Protein AF-A0A2E5PKL1-F1 (afdb_monomer)

Structure (mmCIF, N/CA/C/O backbone):
data_AF-A0A2E5PKL1-F1
#
_entry.id   AF-A0A2E5PKL1-F1
#
loop_
_atom_site.group_PDB
_atom_site.id
_atom_site.type_symbol
_atom_site.label_atom_id
_atom_site.label_alt_id
_atom_site.label_comp_id
_atom_site.label_asym_id
_atom_site.label_entity_id
_atom_site.label_seq_id
_atom_site.pdbx_PDB_ins_code
_atom_site.Cartn_x
_atom_site.Cartn_y
_atom_site.Cartn_z
_atom_site.occupancy
_atom_site.B_iso_or_equiv
_atom_site.auth_seq_id
_atom_site.auth_comp_id
_atom_site.auth_asym_id
_atom_site.auth_atom_id
_atom_site.pdbx_PDB_model_num
ATOM 1 N N . MET A 1 1 ? 38.641 2.585 -60.378 1.00 55.31 1 MET A N 1
ATOM 2 C CA . MET A 1 1 ? 37.229 2.965 -60.153 1.00 55.31 1 MET A CA 1
ATOM 3 C C . MET A 1 1 ? 36.645 2.355 -58.873 1.00 55.31 1 MET A C 1
ATOM 5 O O . MET A 1 1 ? 35.961 3.070 -58.165 1.00 55.31 1 MET A O 1
ATOM 9 N N . ALA A 1 2 ? 36.934 1.096 -58.502 1.00 60.56 2 ALA A N 1
ATOM 10 C CA . ALA A 1 2 ? 36.391 0.499 -57.264 1.00 60.56 2 ALA A CA 1
ATOM 11 C C . ALA A 1 2 ? 37.005 1.028 -55.940 1.00 60.56 2 ALA A C 1
ATOM 13 O O . ALA A 1 2 ? 36.375 0.925 -54.893 1.00 60.56 2 ALA A O 1
ATOM 14 N N . GLY A 1 3 ? 38.214 1.605 -55.973 1.00 63.91 3 GLY A N 1
ATOM 15 C CA . GLY A 1 3 ? 38.933 2.056 -54.768 1.00 63.91 3 GLY A CA 1
ATOM 16 C C . GLY A 1 3 ? 38.431 3.362 -54.138 1.00 63.91 3 GLY A C 1
ATOM 17 O O . GLY A 1 3 ? 38.660 3.580 -52.954 1.00 63.91 3 GLY A O 1
ATOM 18 N N . GLU A 1 4 ? 37.720 4.212 -54.886 1.00 74.94 4 GLU A N 1
ATOM 19 C CA . GLU A 1 4 ? 37.302 5.542 -54.404 1.00 74.94 4 GLU A CA 1
ATOM 20 C C . GLU A 1 4 ? 35.984 5.528 -53.615 1.00 74.94 4 GLU A C 1
ATOM 22 O O . GLU A 1 4 ? 35.705 6.458 -52.865 1.00 74.94 4 GLU A O 1
ATOM 27 N N . LEU A 1 5 ? 35.185 4.459 -53.719 1.00 77.94 5 LEU A N 1
ATOM 28 C CA . LEU A 1 5 ? 33.894 4.328 -53.023 1.00 77.94 5 LEU A CA 1
ATOM 29 C C . LEU A 1 5 ? 34.015 3.709 -51.622 1.00 77.94 5 LEU A C 1
ATOM 31 O O . LEU A 1 5 ? 33.132 3.881 -50.780 1.00 77.94 5 LEU A O 1
ATOM 35 N N . LEU A 1 6 ? 35.124 3.018 -51.355 1.00 83.38 6 LEU A N 1
ATOM 36 C CA . LEU A 1 6 ? 35.424 2.383 -50.074 1.00 83.38 6 LEU A CA 1
ATOM 37 C C . LEU A 1 6 ? 35.408 3.359 -48.874 1.00 83.38 6 LEU A C 1
ATOM 39 O O . LEU A 1 6 ? 34.770 3.026 -47.874 1.00 83.38 6 LEU A O 1
ATOM 43 N N . PRO A 1 7 ? 36.010 4.569 -48.934 1.00 88.38 7 PRO A N 1
ATOM 44 C CA . PRO A 1 7 ? 35.959 5.508 -47.809 1.00 88.38 7 PRO A CA 1
ATOM 45 C C . PRO A 1 7 ? 34.539 6.008 -47.512 1.00 88.38 7 PRO A C 1
ATOM 47 O O . PRO A 1 7 ? 34.172 6.149 -46.347 1.00 88.38 7 PRO A O 1
ATOM 50 N N . TYR A 1 8 ? 33.705 6.215 -48.535 1.00 90.25 8 TYR A N 1
ATOM 51 C CA . TYR A 1 8 ? 32.317 6.645 -48.343 1.00 90.25 8 TYR A CA 1
ATOM 52 C C . TYR A 1 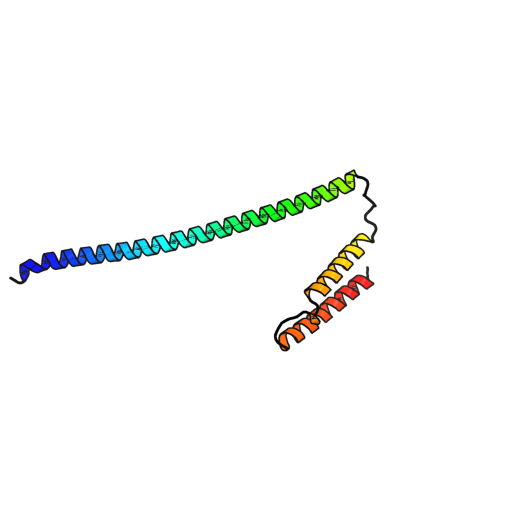8 ? 31.464 5.548 -47.704 1.00 90.25 8 TYR A C 1
ATOM 54 O O . TYR A 1 8 ? 30.691 5.830 -46.791 1.00 90.25 8 TYR A O 1
ATOM 62 N N . ALA A 1 9 ? 31.644 4.290 -48.118 1.00 89.31 9 ALA A N 1
ATOM 63 C CA . ALA A 1 9 ? 30.962 3.154 -47.502 1.00 89.31 9 ALA A CA 1
ATOM 64 C C . ALA A 1 9 ? 31.330 3.001 -46.015 1.00 89.31 9 ALA A C 1
ATOM 66 O O . ALA A 1 9 ? 30.455 2.757 -45.184 1.00 89.31 9 ALA A O 1
ATOM 67 N N . VAL A 1 10 ? 32.604 3.213 -45.663 1.00 91.94 10 VAL A N 1
ATOM 68 C CA . VAL A 1 10 ? 33.071 3.197 -44.268 1.00 91.94 10 VAL A CA 1
ATOM 6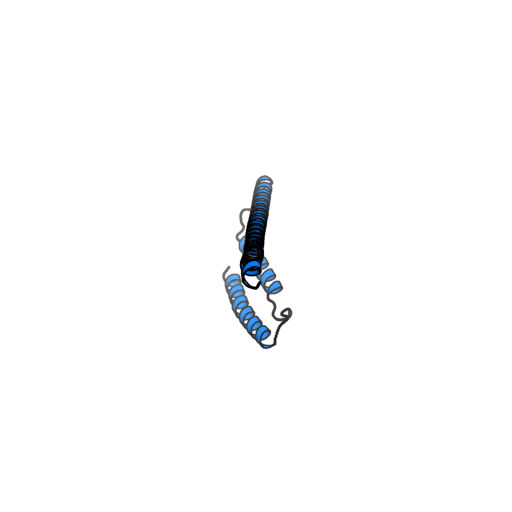9 C C . VAL A 1 10 ? 32.448 4.339 -43.460 1.00 91.94 10 VAL A C 1
ATOM 71 O O . VAL A 1 10 ? 31.951 4.102 -42.361 1.00 91.94 10 VAL A O 1
ATOM 74 N N . LEU A 1 11 ? 32.406 5.560 -44.002 1.00 94.00 11 LEU A N 1
ATOM 75 C CA . LEU A 1 11 ? 31.783 6.707 -43.328 1.00 94.00 11 LEU A CA 1
ATOM 76 C C . LEU A 1 11 ? 30.282 6.499 -43.090 1.00 94.00 11 LEU A C 1
ATOM 78 O O . LEU A 1 11 ? 29.789 6.771 -41.995 1.00 94.00 11 LEU A O 1
ATOM 82 N N . VAL A 1 12 ? 29.561 5.971 -44.083 1.00 94.56 12 VAL A N 1
ATOM 83 C CA . VAL A 1 12 ? 28.136 5.636 -43.945 1.00 94.56 12 VAL A CA 1
ATOM 84 C C . VAL A 1 12 ? 27.940 4.532 -42.905 1.00 94.56 12 VAL A C 1
ATOM 86 O O . VAL A 1 12 ? 27.057 4.646 -42.057 1.00 94.56 12 VAL A O 1
ATOM 89 N N . GLY A 1 13 ? 28.792 3.503 -42.906 1.00 94.38 13 GLY A N 1
ATOM 90 C CA . GLY A 1 13 ? 28.766 2.441 -41.899 1.00 94.38 13 GLY A CA 1
ATOM 91 C C . GLY A 1 13 ? 28.972 2.966 -40.475 1.00 94.38 13 GLY A C 1
ATOM 92 O O . GLY A 1 13 ? 28.231 2.588 -39.569 1.00 94.38 13 GLY A O 1
ATOM 93 N N . LEU A 1 14 ? 29.916 3.891 -40.278 1.00 95.56 14 LEU A N 1
ATOM 94 C CA . LEU A 1 14 ? 30.159 4.529 -38.980 1.00 95.56 14 LEU A CA 1
ATOM 95 C C . LEU A 1 14 ? 28.991 5.421 -38.536 1.00 95.56 14 LEU A C 1
ATOM 97 O O . LEU A 1 14 ? 28.636 5.410 -37.359 1.00 95.56 14 LEU A O 1
ATOM 101 N N . LEU A 1 15 ? 28.357 6.149 -39.460 1.00 96.25 15 LEU A N 1
ATOM 102 C CA . LEU A 1 15 ? 27.158 6.945 -39.173 1.00 96.25 15 LEU A CA 1
ATOM 103 C C . LEU A 1 15 ? 25.970 6.068 -38.761 1.00 96.25 15 LEU A C 1
ATOM 105 O O . LEU A 1 15 ? 25.288 6.362 -37.775 1.00 96.25 15 LEU A O 1
ATOM 109 N N . LEU A 1 16 ? 25.734 4.968 -39.478 1.00 95.69 16 LEU A N 1
ATOM 110 C CA . LEU A 1 16 ? 24.679 4.012 -39.142 1.00 95.69 16 LEU A CA 1
ATOM 111 C C . LEU A 1 16 ? 24.948 3.335 -37.794 1.00 95.69 16 LEU A C 1
ATOM 113 O O . LEU A 1 16 ? 24.042 3.222 -36.971 1.00 95.69 16 LEU A O 1
ATOM 117 N N . LEU A 1 17 ? 26.197 2.957 -37.518 1.00 95.94 17 LEU A N 1
ATOM 118 C CA . LEU A 1 17 ? 26.574 2.386 -36.228 1.00 95.94 17 LEU A CA 1
ATOM 119 C C . LEU A 1 17 ? 26.403 3.401 -35.089 1.00 95.94 17 LEU A C 1
ATOM 121 O O . LEU A 1 17 ? 25.841 3.069 -34.048 1.00 95.94 17 LEU A O 1
ATOM 125 N N . GLY A 1 18 ? 26.839 4.647 -35.287 1.00 94.88 18 GLY A N 1
ATOM 126 C CA . GLY A 1 18 ? 26.712 5.711 -34.293 1.00 94.88 18 GLY A CA 1
ATOM 127 C C . GLY A 1 18 ? 25.254 6.029 -33.959 1.00 94.88 18 GLY A C 1
ATOM 128 O O . GLY A 1 18 ? 24.893 6.112 -32.786 1.00 94.88 18 GLY A O 1
ATOM 129 N N . THR A 1 19 ? 24.396 6.137 -34.977 1.00 95.50 19 THR A N 1
ATOM 130 C CA . THR A 1 19 ? 22.952 6.360 -34.784 1.00 95.50 19 THR A CA 1
ATOM 131 C C . THR A 1 19 ? 22.266 5.165 -34.123 1.00 95.50 19 THR A C 1
ATOM 133 O O . THR A 1 19 ? 21.441 5.360 -33.231 1.00 95.50 19 THR A O 1
ATOM 136 N N . TYR A 1 20 ? 22.651 3.936 -34.474 1.00 95.25 20 TYR A N 1
ATOM 137 C CA . TYR A 1 20 ? 22.142 2.720 -33.840 1.00 95.25 20 TYR A CA 1
ATOM 138 C C . TYR A 1 20 ? 22.525 2.624 -32.354 1.00 95.25 20 TYR A C 1
ATOM 140 O O . TYR A 1 20 ? 21.666 2.383 -31.504 1.00 95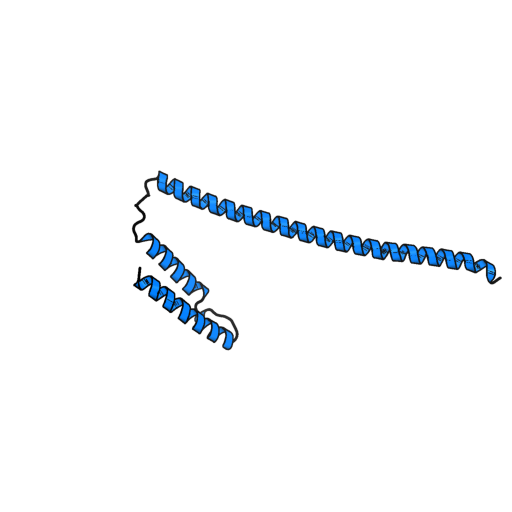.25 20 TYR A O 1
ATOM 148 N N . LEU A 1 21 ? 23.793 2.881 -32.014 1.00 95.56 21 LEU A N 1
ATOM 149 C CA . LEU A 1 21 ? 24.259 2.894 -30.624 1.00 95.56 21 LEU A CA 1
ATOM 150 C C . LEU A 1 21 ? 23.597 4.013 -29.813 1.00 95.56 21 LEU A C 1
ATOM 152 O O . LEU A 1 21 ? 23.180 3.784 -28.677 1.00 95.56 21 LEU A O 1
ATOM 156 N N . TYR A 1 22 ? 23.444 5.202 -30.403 1.00 95.25 22 TYR A N 1
ATOM 157 C CA . TYR A 1 22 ? 22.713 6.305 -29.782 1.00 95.25 22 TYR A CA 1
ATOM 158 C C . TYR A 1 22 ? 21.252 5.931 -29.508 1.00 95.25 22 TYR A C 1
ATOM 160 O O . TYR A 1 22 ? 20.743 6.187 -28.418 1.00 95.25 22 TYR A O 1
ATOM 168 N N . PHE A 1 23 ? 20.590 5.277 -30.464 1.00 94.38 23 PHE A N 1
ATOM 169 C CA . PHE A 1 23 ? 19.210 4.828 -30.316 1.00 94.38 23 PHE A CA 1
ATOM 170 C C . PHE A 1 23 ? 19.051 3.805 -29.181 1.00 94.38 23 PHE A C 1
ATOM 172 O O . PHE A 1 23 ? 18.142 3.942 -28.361 1.00 94.38 23 PHE A O 1
ATOM 179 N N . ILE A 1 24 ? 19.960 2.830 -29.068 1.00 94.81 24 ILE A N 1
ATOM 180 C CA . ILE A 1 24 ? 19.961 1.865 -27.954 1.00 94.81 24 ILE A CA 1
ATOM 181 C C . ILE A 1 24 ? 20.187 2.574 -26.615 1.00 94.81 24 ILE A C 1
ATOM 183 O O . ILE A 1 24 ? 19.441 2.351 -25.662 1.00 94.81 24 ILE A O 1
ATOM 187 N N . ALA A 1 25 ? 21.187 3.455 -26.536 1.00 93.12 25 ALA A N 1
ATOM 188 C CA . ALA A 1 25 ? 21.486 4.186 -25.308 1.00 93.12 25 ALA A CA 1
ATOM 189 C C . ALA A 1 25 ? 20.314 5.084 -24.877 1.00 93.12 25 ALA A C 1
ATOM 191 O O . ALA A 1 25 ? 19.988 5.157 -23.692 1.00 93.12 25 ALA A O 1
ATOM 192 N N . SER A 1 26 ? 19.652 5.734 -25.836 1.00 93.62 26 SER A N 1
ATOM 193 C CA . SER A 1 26 ? 18.456 6.548 -25.608 1.00 93.62 26 SER A CA 1
ATOM 194 C C . SER A 1 26 ? 17.301 5.706 -25.056 1.00 93.62 26 SER A C 1
ATOM 196 O O . SER A 1 26 ? 16.729 6.055 -24.023 1.00 93.62 26 SER A O 1
ATOM 198 N N . ARG A 1 27 ? 17.025 4.539 -25.654 1.00 93.25 27 ARG A N 1
ATOM 199 C CA . ARG A 1 27 ? 15.990 3.610 -25.172 1.00 93.25 27 ARG A CA 1
ATOM 200 C C . ARG A 1 27 ? 16.252 3.100 -23.759 1.00 93.25 27 ARG A C 1
ATOM 202 O O . ARG A 1 27 ? 15.316 3.033 -22.963 1.00 93.25 27 ARG A O 1
ATOM 209 N N . ASN A 1 28 ? 17.503 2.786 -23.434 1.00 93.06 28 ASN A N 1
ATOM 210 C CA . ASN A 1 28 ? 17.868 2.339 -22.091 1.00 93.06 28 ASN A CA 1
ATOM 211 C C . ASN A 1 28 ? 17.668 3.458 -21.057 1.00 93.06 28 ASN A C 1
ATOM 213 O O . ASN A 1 28 ? 17.065 3.216 -20.014 1.00 93.06 28 ASN A O 1
ATOM 217 N N . ARG A 1 29 ? 18.057 4.701 -21.380 1.00 92.00 29 ARG A N 1
ATOM 218 C CA . ARG A 1 29 ? 17.814 5.866 -20.509 1.00 92.00 29 ARG A CA 1
ATOM 219 C C . ARG A 1 29 ? 16.327 6.120 -20.278 1.00 92.00 29 ARG A C 1
ATOM 221 O O . ARG A 1 29 ? 15.921 6.395 -19.153 1.00 92.00 29 ARG A O 1
ATOM 228 N N . GLU A 1 30 ? 15.497 6.010 -21.315 1.00 94.25 30 GLU A N 1
ATOM 229 C CA . GLU A 1 30 ? 14.042 6.135 -21.161 1.00 94.25 30 GLU A CA 1
ATOM 230 C C . GLU A 1 30 ? 13.467 5.056 -20.236 1.00 94.25 30 GLU A C 1
ATOM 232 O O . GLU A 1 30 ? 12.574 5.340 -19.434 1.00 94.25 30 GLU A O 1
ATOM 237 N N . ALA A 1 31 ? 13.961 3.819 -20.339 1.00 92.44 31 ALA A N 1
ATOM 238 C CA . ALA A 1 31 ? 13.518 2.719 -19.492 1.00 92.44 31 ALA A CA 1
ATOM 239 C C . ALA A 1 31 ? 13.908 2.941 -18.021 1.00 92.44 31 ALA A C 1
ATOM 241 O O . ALA A 1 31 ? 13.051 2.807 -17.145 1.00 92.44 31 ALA A O 1
ATOM 242 N N . GLU A 1 32 ? 15.151 3.347 -17.757 1.00 94.94 32 GLU A N 1
ATOM 243 C CA . GLU A 1 32 ? 15.637 3.680 -16.411 1.00 94.94 32 GLU A CA 1
ATOM 244 C C . GLU A 1 32 ? 14.840 4.832 -15.788 1.00 94.94 32 GLU A C 1
ATOM 246 O O . GLU A 1 32 ? 14.371 4.719 -14.655 1.00 94.94 32 GLU A O 1
ATOM 251 N N . LEU A 1 33 ? 14.596 5.909 -16.545 1.00 93.50 33 LEU A N 1
ATOM 252 C CA . LEU A 1 33 ? 13.799 7.045 -16.073 1.00 93.50 33 LEU A CA 1
ATOM 253 C C . LEU A 1 33 ? 12.366 6.632 -15.725 1.00 93.50 33 LEU A C 1
ATOM 255 O O . LEU A 1 33 ? 11.834 7.045 -14.697 1.00 93.50 33 LEU A O 1
ATOM 259 N N . ARG A 1 34 ? 11.737 5.779 -16.541 1.00 94.38 34 ARG A N 1
ATOM 260 C CA . ARG A 1 34 ? 10.389 5.262 -16.252 1.00 94.38 34 ARG A CA 1
ATOM 261 C C . ARG A 1 34 ? 10.363 4.393 -15.000 1.00 94.38 34 ARG A C 1
ATOM 263 O O . ARG A 1 34 ? 9.403 4.468 -14.237 1.00 94.38 34 ARG A O 1
ATOM 270 N N . GLN A 1 35 ? 11.389 3.572 -14.784 1.00 94.81 35 GLN A N 1
ATOM 271 C CA . GLN A 1 35 ? 11.499 2.760 -13.573 1.00 94.81 35 GLN A CA 1
ATOM 272 C C . GLN A 1 35 ? 11.697 3.633 -12.330 1.00 94.81 35 GLN A C 1
ATOM 274 O O . GLN A 1 35 ? 11.006 3.426 -11.333 1.00 94.81 35 GLN A O 1
ATOM 279 N N . ALA A 1 36 ? 12.569 4.642 -12.404 1.00 94.38 36 ALA A N 1
ATOM 280 C CA . ALA A 1 36 ? 12.784 5.593 -11.317 1.00 94.38 36 ALA A CA 1
ATOM 281 C C . ALA A 1 36 ? 11.504 6.375 -10.982 1.00 94.38 36 ALA A C 1
ATOM 283 O O . ALA A 1 36 ? 11.134 6.472 -9.814 1.00 94.38 36 ALA A O 1
ATOM 284 N N . LEU A 1 37 ? 10.775 6.854 -11.998 1.00 95.12 37 LEU A N 1
ATOM 285 C CA . LEU A 1 37 ? 9.496 7.543 -11.803 1.00 95.12 37 LEU A CA 1
ATOM 286 C C . LEU A 1 37 ? 8.465 6.657 -11.100 1.00 95.12 37 LEU A C 1
ATOM 288 O O . LEU A 1 37 ? 7.858 7.098 -10.129 1.00 95.12 37 LEU A O 1
ATOM 292 N N . ARG A 1 38 ? 8.313 5.397 -11.528 1.00 93.50 38 ARG A N 1
ATOM 293 C CA . ARG A 1 38 ? 7.403 4.450 -10.862 1.00 93.50 38 ARG A CA 1
ATOM 294 C C . ARG A 1 38 ? 7.794 4.198 -9.412 1.00 93.50 38 ARG A C 1
ATOM 296 O O . ARG A 1 38 ? 6.925 4.122 -8.553 1.00 93.50 38 ARG A O 1
ATOM 303 N N . LYS A 1 39 ? 9.092 4.069 -9.133 1.00 95.69 39 LYS A N 1
ATOM 304 C CA . LYS A 1 39 ? 9.582 3.862 -7.768 1.00 95.69 39 LYS A CA 1
ATOM 305 C C . LYS A 1 39 ? 9.222 5.048 -6.871 1.00 95.69 39 LYS A C 1
ATOM 307 O O . LYS A 1 39 ? 8.662 4.843 -5.800 1.00 95.69 39 LYS A O 1
ATOM 312 N N . HIS A 1 40 ? 9.476 6.269 -7.334 1.00 93.31 40 HIS A N 1
ATOM 313 C CA . HIS A 1 40 ? 9.131 7.473 -6.580 1.00 93.31 40 HIS A CA 1
ATOM 314 C C . HIS A 1 40 ? 7.622 7.661 -6.411 1.00 93.31 40 HIS A C 1
ATOM 316 O O . HIS A 1 40 ? 7.180 8.134 -5.369 1.00 93.31 40 HIS A O 1
ATOM 322 N N . GLU A 1 41 ? 6.818 7.267 -7.399 1.00 96.75 41 GLU A N 1
ATOM 323 C CA . GLU A 1 41 ? 5.359 7.288 -7.285 1.00 96.75 41 GLU A CA 1
ATOM 324 C C . GLU A 1 41 ? 4.861 6.347 -6.177 1.00 96.75 41 GLU A C 1
ATOM 326 O O . GLU A 1 41 ? 4.019 6.746 -5.372 1.00 96.75 41 GLU A O 1
ATOM 331 N N . ILE A 1 42 ? 5.425 5.139 -6.082 1.00 96.12 42 ILE A N 1
ATOM 332 C CA . ILE A 1 42 ? 5.107 4.181 -5.012 1.00 96.12 42 ILE A CA 1
ATOM 333 C C . ILE A 1 42 ? 5.528 4.739 -3.647 1.00 96.12 42 ILE A C 1
ATOM 335 O O . ILE A 1 42 ? 4.716 4.778 -2.727 1.00 96.12 42 ILE A O 1
ATOM 339 N N . GLU A 1 43 ? 6.759 5.243 -3.528 1.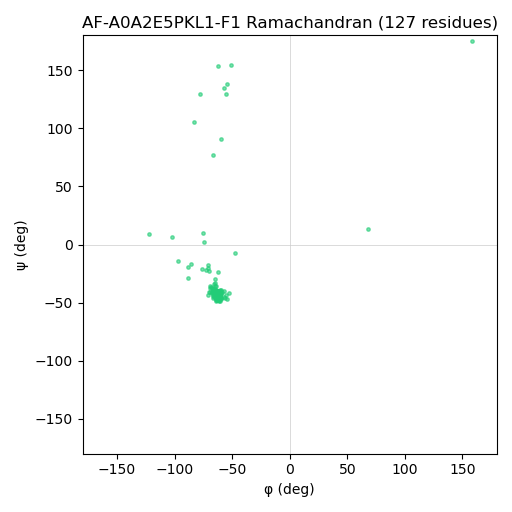00 95.62 43 GLU A N 1
ATOM 340 C CA . GLU A 1 43 ? 7.264 5.846 -2.284 1.00 95.62 43 GLU A CA 1
ATOM 341 C C . GLU A 1 43 ? 6.375 7.012 -1.813 1.00 95.62 43 GLU A C 1
ATOM 343 O O . GLU A 1 43 ? 6.089 7.150 -0.620 1.00 95.62 43 GLU A O 1
ATOM 348 N N . LEU A 1 44 ? 5.889 7.836 -2.748 1.00 96.31 44 LEU A N 1
ATOM 349 C CA . LEU A 1 44 ? 4.972 8.933 -2.451 1.00 96.31 44 LEU A CA 1
ATOM 350 C C . LEU A 1 44 ? 3.615 8.415 -1.953 1.00 96.31 44 LEU A C 1
ATOM 352 O O . LEU A 1 44 ? 3.076 8.945 -0.978 1.00 96.31 44 LEU A O 1
ATOM 356 N N . GLN A 1 45 ? 3.055 7.396 -2.609 1.00 94.88 45 GLN A N 1
ATOM 357 C CA . GLN A 1 45 ? 1.786 6.790 -2.204 1.00 94.88 45 GLN A CA 1
ATOM 358 C C . GLN A 1 45 ? 1.881 6.172 -0.805 1.00 94.88 45 GLN A C 1
ATOM 360 O O . GLN A 1 45 ? 0.995 6.404 0.021 1.00 94.88 45 GLN A O 1
ATOM 365 N N . ASP A 1 46 ? 2.967 5.464 -0.503 1.00 96.31 46 ASP A N 1
ATOM 366 C CA . ASP A 1 46 ? 3.204 4.871 0.814 1.00 96.31 46 ASP A CA 1
ATOM 367 C C . ASP A 1 46 ? 3.313 5.947 1.901 1.00 96.31 46 ASP A C 1
ATOM 369 O O . ASP A 1 46 ? 2.652 5.861 2.942 1.00 96.31 46 ASP A O 1
ATOM 373 N N . ALA A 1 47 ? 4.064 7.023 1.643 1.00 94.62 47 ALA A N 1
ATOM 374 C CA . ALA A 1 47 ? 4.169 8.152 2.566 1.00 94.62 47 ALA A CA 1
ATOM 375 C C . ALA A 1 47 ? 2.804 8.815 2.825 1.00 94.62 47 ALA A C 1
ATOM 377 O O . ALA A 1 47 ? 2.453 9.124 3.969 1.00 94.62 47 ALA A O 1
ATOM 378 N N . GLN A 1 48 ? 1.990 8.992 1.780 1.00 95.88 48 GLN A N 1
ATOM 379 C CA . GLN A 1 48 ? 0.632 9.520 1.912 1.00 95.88 48 GLN A CA 1
ATOM 380 C C . GLN A 1 48 ? -0.272 8.599 2.737 1.00 95.88 48 GLN A C 1
ATOM 382 O O . GLN A 1 48 ? -1.074 9.081 3.542 1.00 95.88 48 GLN A O 1
ATOM 387 N N . GLN A 1 49 ? -0.167 7.283 2.552 1.00 94.00 49 GLN A N 1
ATOM 388 C CA . GLN A 1 49 ? -0.922 6.324 3.351 1.00 94.00 49 GLN A CA 1
ATOM 389 C C . GLN A 1 49 ? -0.507 6.389 4.821 1.00 94.00 49 GLN A C 1
ATOM 391 O O . GLN A 1 49 ? -1.378 6.517 5.682 1.00 94.00 49 GLN A O 1
ATOM 396 N N . LEU A 1 50 ? 0.795 6.391 5.116 1.00 95.00 50 LEU A N 1
ATOM 397 C CA . LEU A 1 50 ? 1.320 6.514 6.480 1.00 95.00 50 LEU A CA 1
ATOM 398 C C . LEU A 1 50 ? 0.804 7.773 7.184 1.00 95.00 50 LEU A C 1
ATOM 400 O O . LEU A 1 50 ? 0.352 7.694 8.327 1.00 95.00 50 LEU A O 1
ATOM 404 N N . LEU A 1 51 ? 0.778 8.915 6.491 1.00 94.75 51 LEU A N 1
ATOM 405 C CA . LEU A 1 51 ? 0.207 10.152 7.030 1.00 94.75 51 LEU A CA 1
ATOM 406 C C . LEU A 1 51 ? -1.290 10.022 7.329 1.00 94.75 51 LEU A C 1
ATOM 408 O O . LEU A 1 51 ? -1.742 10.456 8.388 1.00 94.75 51 LEU A O 1
ATOM 412 N N . LYS A 1 52 ? -2.068 9.387 6.444 1.00 93.81 52 LYS A N 1
ATOM 413 C CA . LYS A 1 52 ? -3.497 9.126 6.691 1.00 93.81 52 LYS A CA 1
ATOM 414 C C . LYS A 1 52 ? -3.703 8.227 7.911 1.00 93.81 52 LYS A C 1
ATOM 416 O O . LYS A 1 52 ? -4.607 8.487 8.706 1.00 93.81 52 LYS A O 1
ATOM 421 N N . TYR A 1 53 ? -2.876 7.195 8.079 1.00 91.38 53 TYR A N 1
ATOM 422 C CA . TYR A 1 53 ? -2.917 6.326 9.256 1.00 91.38 53 TYR A CA 1
ATOM 423 C C . TYR A 1 53 ? -2.566 7.089 10.538 1.00 91.38 53 TYR A C 1
ATOM 425 O O . TYR A 1 53 ? -3.298 6.986 11.524 1.00 91.38 53 TYR A O 1
ATOM 433 N N . ALA A 1 54 ? -1.506 7.902 10.518 1.00 93.12 54 ALA A N 1
ATOM 434 C CA . ALA A 1 54 ? -1.106 8.729 11.654 1.00 93.12 54 ALA A CA 1
ATOM 435 C C . ALA A 1 54 ? -2.198 9.742 12.033 1.00 93.12 54 ALA A C 1
ATOM 437 O O . ALA A 1 54 ? -2.569 9.846 13.201 1.00 93.12 54 ALA A O 1
ATOM 438 N N . ALA A 1 55 ? -2.792 10.422 11.049 1.00 94.06 55 ALA A N 1
ATOM 439 C CA . ALA A 1 55 ? -3.897 11.351 11.274 1.00 94.06 55 ALA A CA 1
ATOM 440 C C . ALA A 1 55 ? -5.108 10.657 11.917 1.00 94.06 55 ALA A C 1
ATOM 442 O O . ALA A 1 55 ? -5.636 11.147 12.914 1.00 94.06 55 ALA A O 1
ATOM 443 N N . ARG A 1 56 ? -5.514 9.480 11.413 1.00 92.88 56 ARG A N 1
ATOM 444 C CA . ARG A 1 56 ? -6.605 8.693 12.019 1.00 92.88 56 ARG A CA 1
ATOM 445 C C . ARG A 1 56 ? -6.302 8.306 13.462 1.00 92.88 56 ARG A C 1
ATOM 447 O O . ARG A 1 56 ? -7.186 8.394 14.311 1.00 92.88 56 ARG A O 1
ATOM 454 N N . ARG A 1 57 ? -5.061 7.905 13.746 1.00 87.88 57 ARG A N 1
ATOM 455 C CA . ARG A 1 57 ? -4.622 7.573 15.104 1.00 87.88 57 ARG A CA 1
ATOM 456 C C . ARG A 1 57 ? -4.760 8.776 16.038 1.00 87.88 57 ARG A C 1
ATOM 458 O O . ARG A 1 57 ? -5.371 8.647 17.095 1.00 87.88 57 ARG A O 1
ATOM 465 N N . HIS A 1 58 ? -4.266 9.941 15.622 1.00 90.56 58 HIS A N 1
ATOM 466 C CA . HIS A 1 58 ? -4.368 11.164 16.418 1.00 90.56 58 HIS A CA 1
ATOM 467 C C . HIS A 1 58 ? -5.815 11.619 16.614 1.00 90.56 58 HIS A C 1
ATOM 469 O O . HIS A 1 58 ? -6.177 11.998 17.723 1.00 90.56 58 HIS A O 1
ATOM 475 N N . MET A 1 59 ? -6.675 11.517 15.596 1.00 90.75 59 MET A N 1
ATOM 476 C CA . MET A 1 59 ? -8.106 11.815 15.751 1.00 90.75 59 MET A CA 1
ATOM 477 C C . MET A 1 59 ? -8.772 10.907 16.796 1.00 90.75 59 MET A C 1
ATOM 479 O O . MET A 1 59 ? -9.575 11.384 17.597 1.00 90.75 59 MET A O 1
ATOM 483 N N . GLY A 1 60 ? -8.412 9.620 16.840 1.00 82.69 60 GLY A N 1
ATOM 484 C CA . GLY A 1 60 ? -8.890 8.696 17.873 1.00 82.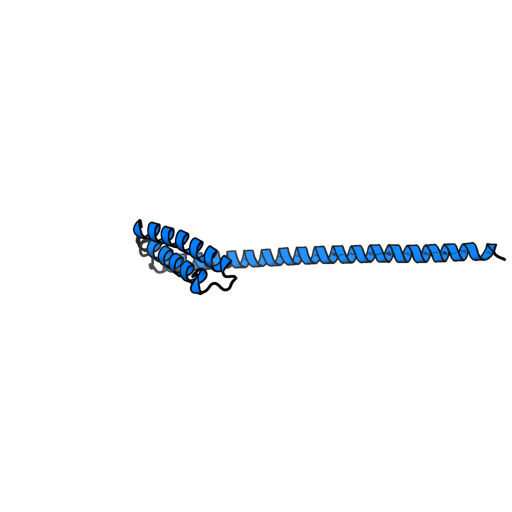69 60 GLY A CA 1
ATOM 485 C C . GLY A 1 60 ? -8.391 9.054 19.276 1.00 82.69 60 GLY A C 1
ATOM 486 O O . GLY A 1 60 ? -9.159 9.017 20.239 1.00 82.69 60 GLY A O 1
ATOM 487 N N . GLU A 1 61 ? -7.123 9.453 1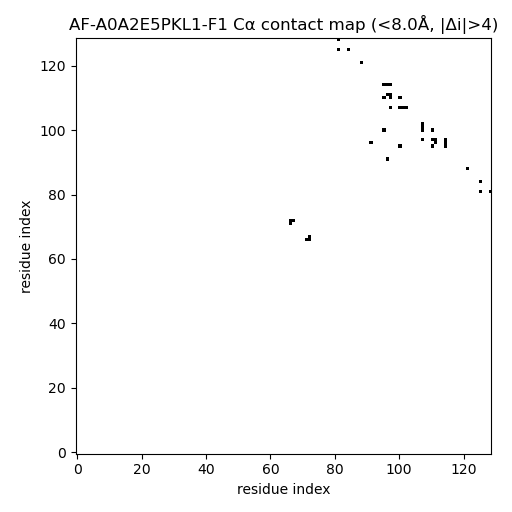9.400 1.00 84.38 61 GLU A N 1
ATOM 488 C CA . GLU A 1 61 ? -6.549 9.912 20.670 1.00 84.38 61 GLU A CA 1
ATOM 489 C C . GLU A 1 61 ? -7.201 11.210 21.163 1.00 84.38 61 GLU A C 1
ATOM 491 O O . GLU A 1 61 ? -7.525 11.304 22.348 1.00 84.38 61 GLU A O 1
ATOM 496 N N . VAL A 1 62 ? -7.466 12.168 20.266 1.00 87.56 62 VAL A N 1
ATOM 497 C CA . VAL A 1 62 ? -8.196 13.406 20.582 1.00 87.56 62 VAL A CA 1
ATOM 498 C C . VAL A 1 62 ? -9.610 13.083 21.051 1.00 87.56 62 VAL A C 1
ATOM 500 O O . VAL A 1 62 ? -9.995 13.547 22.118 1.00 87.56 62 VAL A O 1
ATOM 503 N N . GLY A 1 63 ? -10.351 12.223 20.345 1.00 85.56 63 GLY A N 1
ATOM 504 C CA . GLY A 1 63 ? -11.689 11.807 20.778 1.00 85.56 63 GLY A CA 1
ATOM 505 C C . GLY A 1 63 ? -11.679 11.141 22.158 1.00 85.56 63 GLY A C 1
ATOM 506 O O . GLY A 1 63 ? -12.518 11.439 23.008 1.00 85.56 63 GLY A O 1
ATOM 507 N N . ARG A 1 64 ? -10.679 10.294 22.434 1.00 82.38 64 ARG A N 1
ATOM 508 C CA . ARG A 1 64 ? -10.497 9.675 23.755 1.00 82.38 64 ARG A CA 1
ATOM 509 C C . ARG A 1 64 ? -10.240 10.722 24.844 1.00 82.38 64 ARG A C 1
ATOM 511 O O . ARG A 1 64 ? -10.842 10.641 25.913 1.00 82.38 64 ARG A O 1
ATOM 518 N N . LEU A 1 65 ? -9.364 11.694 24.586 1.00 84.88 65 LEU A N 1
ATOM 519 C CA . LEU A 1 65 ? -9.041 12.769 25.529 1.00 84.88 65 LEU A CA 1
ATOM 520 C C . LEU A 1 65 ? -10.213 13.737 25.729 1.00 84.88 65 LEU A C 1
ATOM 522 O O . LEU A 1 65 ? -10.454 14.172 26.851 1.00 84.88 65 LEU A O 1
ATOM 526 N N . GLU A 1 66 ? -10.973 14.045 24.680 1.00 85.31 66 GLU A N 1
ATOM 527 C CA . GLU A 1 66 ? -12.180 14.868 24.768 1.00 85.31 66 GLU A CA 1
ATOM 528 C C . GLU A 1 66 ? -13.273 14.182 25.590 1.00 85.31 66 GLU A C 1
ATOM 530 O O . GLU A 1 66 ? -13.883 14.823 26.448 1.00 85.31 66 GLU A O 1
ATOM 535 N N . ASN A 1 67 ? -13.480 12.877 25.393 1.00 79.06 67 ASN A N 1
ATOM 536 C CA . ASN A 1 67 ? -14.408 12.078 26.195 1.00 79.06 67 ASN A CA 1
ATOM 537 C C . ASN A 1 67 ? -13.970 12.011 27.665 1.00 79.06 67 ASN A C 1
ATOM 539 O O . ASN A 1 67 ? -14.803 12.160 28.563 1.00 79.06 67 ASN A O 1
ATOM 543 N N . ALA A 1 68 ? -12.663 11.879 27.917 1.00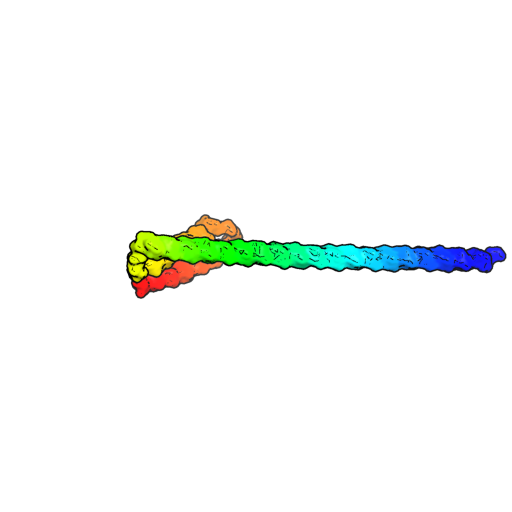 80.12 68 ALA A N 1
ATOM 544 C CA . ALA A 1 68 ? -12.110 11.956 29.265 1.00 80.12 68 ALA A CA 1
ATOM 545 C C . ALA A 1 68 ? -12.314 13.345 29.896 1.00 80.12 68 ALA A C 1
ATOM 547 O O . ALA A 1 68 ? -12.738 13.441 31.047 1.00 80.12 68 ALA A O 1
ATOM 548 N N . ARG A 1 69 ? -12.101 14.427 29.130 1.00 78.94 69 ARG A N 1
ATOM 549 C CA . ARG A 1 69 ? -12.327 15.814 29.572 1.00 78.94 69 ARG A CA 1
ATOM 550 C C . ARG A 1 69 ? -13.795 16.095 29.889 1.00 78.94 69 ARG A C 1
ATOM 552 O O . ARG A 1 69 ? -14.082 16.852 30.807 1.00 78.94 69 ARG A O 1
ATOM 559 N N . ARG A 1 70 ? -14.729 15.501 29.141 1.00 81.31 70 ARG A N 1
ATOM 560 C CA . ARG A 1 70 ? -16.181 15.630 29.370 1.00 81.31 70 ARG A CA 1
ATOM 561 C C . ARG A 1 70 ? -16.686 14.824 30.571 1.00 81.31 70 ARG A C 1
ATOM 563 O O . ARG A 1 70 ? -17.887 14.816 30.814 1.00 81.31 70 ARG A O 1
ATOM 570 N N . GLY A 1 71 ? -15.809 14.136 31.307 1.00 64.12 71 GLY A N 1
ATOM 571 C CA . GLY A 1 71 ? -16.218 13.312 32.445 1.00 64.12 71 GLY A CA 1
ATOM 572 C C . GLY A 1 71 ? -17.026 12.075 32.041 1.00 64.12 71 GLY A C 1
ATOM 573 O O . GLY A 1 71 ? -17.580 11.406 32.903 1.00 64.12 71 GLY A O 1
ATOM 574 N N . MET A 1 72 ? -17.051 11.722 30.748 1.00 59.16 72 MET A N 1
ATOM 575 C CA . MET A 1 72 ? -17.610 10.457 30.254 1.00 59.16 72 MET A CA 1
ATOM 576 C C . MET A 1 72 ? -16.684 9.261 30.533 1.00 59.16 72 MET A C 1
ATOM 578 O O . MET A 1 72 ? -16.941 8.156 30.059 1.00 59.16 72 MET A O 1
ATOM 582 N N . CYS A 1 73 ? -15.630 9.452 31.335 1.00 47.81 73 CYS A N 1
ATOM 583 C CA . CYS A 1 73 ? -14.924 8.367 32.004 1.00 47.81 73 CYS A CA 1
ATOM 584 C C . CYS A 1 73 ? -15.851 7.714 33.038 1.00 47.81 73 CYS A C 1
ATOM 586 O O . CYS A 1 73 ? -15.687 7.882 34.245 1.00 47.81 73 CYS A O 1
ATOM 588 N N . SER A 1 74 ? -16.789 6.892 32.571 1.00 51.62 74 SER A N 1
ATOM 589 C CA . SER A 1 74 ? -17.040 5.663 33.309 1.00 51.62 74 SER A CA 1
ATOM 590 C C . SER A 1 74 ? -15.691 4.938 33.433 1.00 51.62 74 SER A C 1
ATOM 592 O O . SER A 1 74 ? -14.919 4.941 32.466 1.00 51.62 74 SER A O 1
ATOM 594 N N . PRO A 1 75 ? -15.356 4.346 34.595 1.00 51.97 75 PRO A N 1
ATOM 595 C CA . PRO A 1 75 ? -14.211 3.441 34.665 1.00 51.97 75 PRO A CA 1
ATOM 596 C C . PRO A 1 75 ? -14.356 2.405 33.540 1.00 51.97 75 PRO A C 1
ATOM 598 O O . PRO A 1 75 ? -15.491 2.171 33.109 1.00 51.97 75 PRO A O 1
ATOM 601 N N . PRO A 1 76 ? -13.271 1.785 33.038 1.00 51.19 76 PRO A N 1
ATOM 602 C CA . PRO A 1 76 ? -13.414 0.637 32.160 1.00 51.19 76 PRO A CA 1
ATOM 603 C C . PRO A 1 76 ? -14.167 -0.427 32.958 1.00 51.19 76 PRO A C 1
ATOM 605 O O . PRO A 1 76 ? -13.576 -1.198 33.711 1.00 51.19 76 PRO A O 1
ATOM 608 N N . SER A 1 77 ? -15.497 -0.428 32.858 1.00 47.59 77 SER A N 1
ATOM 609 C CA . SER A 1 77 ? -16.286 -1.550 33.293 1.00 47.59 77 SER A CA 1
ATOM 610 C C . SER A 1 77 ? -15.730 -2.706 32.481 1.00 47.59 77 SER A C 1
ATOM 612 O O . SER A 1 77 ? -15.483 -2.606 31.276 1.00 47.59 77 SER A O 1
ATOM 614 N N . SER A 1 78 ? -15.505 -3.817 33.152 1.00 51.12 78 SER A N 1
ATOM 615 C CA . SER A 1 78 ? -15.174 -5.111 32.568 1.00 51.12 78 SER A CA 1
ATOM 616 C C . SER A 1 78 ? -16.097 -5.524 31.398 1.00 51.12 78 SER A C 1
ATOM 618 O O . SER A 1 78 ? -15.793 -6.477 30.693 1.00 51.12 78 SER A O 1
ATOM 620 N N . GLN A 1 79 ? -17.170 -4.771 31.119 1.00 51.94 79 GLN A N 1
ATOM 621 C CA . GLN A 1 79 ? -18.009 -4.843 29.919 1.00 51.94 79 GLN A CA 1
ATOM 622 C C . GLN A 1 79 ? -17.355 -4.341 28.615 1.00 51.94 79 GLN A C 1
ATOM 624 O O . GLN A 1 79 ? -17.788 -4.771 27.550 1.00 51.94 79 GLN A O 1
ATOM 629 N N . SER A 1 80 ? -16.329 -3.479 28.657 1.00 53.91 80 SER A N 1
ATOM 630 C CA . SER A 1 80 ? -15.666 -2.927 27.453 1.00 53.91 80 SER A CA 1
ATOM 631 C C . SER A 1 80 ? -15.040 -4.012 26.561 1.00 53.91 80 SER A C 1
ATOM 633 O O . SER A 1 80 ? -15.158 -3.986 25.336 1.00 53.91 80 SER A O 1
ATOM 635 N N . ASN A 1 81 ? -14.428 -5.031 27.172 1.00 57.34 81 ASN A N 1
ATOM 636 C CA . ASN A 1 81 ? -13.846 -6.139 26.414 1.00 57.34 81 ASN A CA 1
ATOM 637 C C . ASN A 1 81 ? -14.935 -6.992 25.753 1.00 57.34 81 ASN A C 1
ATOM 639 O O . ASN A 1 81 ? -14.762 -7.426 24.617 1.00 57.34 81 ASN A O 1
ATOM 643 N N . GLY A 1 82 ? -16.073 -7.181 26.428 1.00 63.22 82 GLY A N 1
ATOM 644 C CA . GLY A 1 82 ? -17.218 -7.903 25.879 1.00 63.22 82 GLY A CA 1
ATOM 645 C C . GLY A 1 82 ? -17.848 -7.183 24.687 1.00 63.22 82 GLY A C 1
ATOM 646 O O . GLY A 1 82 ? -18.196 -7.829 23.703 1.00 63.22 82 GLY A O 1
ATOM 647 N N . THR A 1 83 ? -17.949 -5.849 24.714 1.00 69.62 83 THR A N 1
ATOM 648 C CA . THR A 1 83 ? -18.506 -5.083 23.587 1.00 69.62 83 THR A CA 1
ATOM 649 C C . THR A 1 83 ? -17.571 -5.069 22.381 1.00 69.62 83 THR A C 1
ATOM 651 O O . THR A 1 83 ? -18.042 -5.331 21.275 1.00 69.62 83 THR A O 1
ATOM 654 N N . MET A 1 84 ? -16.263 -4.861 22.580 1.00 76.75 84 MET A N 1
ATOM 655 C CA . MET A 1 84 ? -15.269 -4.928 21.499 1.00 76.75 84 MET A CA 1
ATOM 656 C C . MET A 1 84 ? -15.157 -6.342 20.915 1.00 76.75 84 MET A C 1
ATOM 658 O O . MET A 1 84 ? -15.097 -6.503 19.697 1.00 76.75 84 MET A O 1
ATOM 662 N N . PHE A 1 85 ? -15.184 -7.379 21.760 1.00 82.12 85 PHE A N 1
ATOM 663 C CA . PHE A 1 85 ? -15.180 -8.770 21.308 1.00 82.12 85 PHE A CA 1
ATOM 664 C C . PHE A 1 85 ? -16.455 -9.114 20.530 1.00 82.12 85 PHE A C 1
ATOM 666 O O . PHE A 1 85 ? -16.382 -9.722 19.463 1.00 82.12 85 PHE A O 1
ATOM 67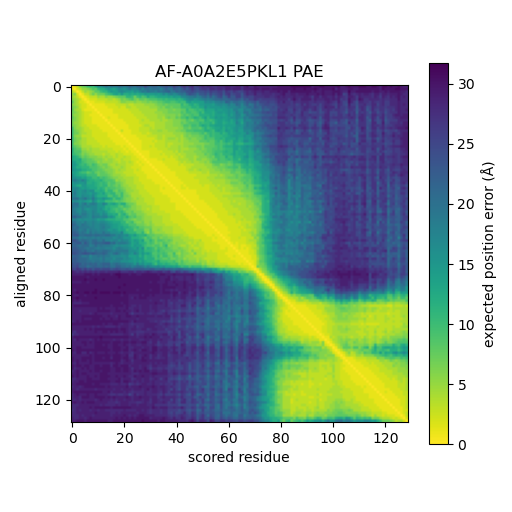3 N N . ARG A 1 86 ? -17.626 -8.666 21.001 1.00 81.19 86 ARG A N 1
ATOM 674 C CA . ARG A 1 86 ? -18.906 -8.861 20.304 1.00 81.19 86 ARG A CA 1
ATOM 675 C C . ARG A 1 86 ? -18.942 -8.136 18.958 1.00 81.19 86 ARG A C 1
ATOM 677 O O . ARG A 1 86 ? -19.453 -8.683 17.983 1.00 81.19 86 ARG A O 1
ATOM 684 N N . GLU A 1 87 ? -18.387 -6.930 18.884 1.00 82.88 87 GLU A N 1
ATOM 685 C CA . GLU A 1 87 ? -18.267 -6.167 17.638 1.00 82.88 87 GLU A CA 1
ATOM 686 C C . GLU A 1 87 ? -17.294 -6.831 16.652 1.00 82.88 87 GLU A C 1
ATOM 688 O O . GLU A 1 87 ? -17.605 -6.952 15.463 1.00 82.88 87 GLU A O 1
ATOM 693 N N . ALA A 1 88 ? -16.164 -7.347 17.143 1.00 82.12 88 ALA A N 1
ATOM 694 C CA . ALA A 1 88 ? -15.215 -8.117 16.346 1.00 82.12 88 ALA A CA 1
ATOM 695 C C . ALA A 1 88 ? -15.833 -9.428 15.830 1.00 82.12 88 ALA A C 1
ATOM 697 O O . ALA A 1 88 ? -15.725 -9.726 14.641 1.00 82.12 88 ALA A O 1
ATOM 698 N N . LYS A 1 89 ? -16.552 -10.170 16.683 1.00 84.94 89 LYS A N 1
ATOM 699 C CA . LYS A 1 89 ? -17.277 -11.399 16.319 1.00 84.94 89 LYS A CA 1
ATOM 700 C C . LYS A 1 89 ? -18.347 -11.125 15.258 1.00 84.94 89 LYS A C 1
ATOM 702 O O . LYS A 1 89 ? -18.428 -11.845 14.266 1.00 84.94 89 LYS A O 1
ATOM 707 N N . SER A 1 90 ? -19.122 -10.053 15.427 1.00 85.44 90 SER A N 1
ATOM 708 C CA . SER A 1 90 ? -20.125 -9.611 14.450 1.00 85.44 90 SER A CA 1
ATOM 709 C C . SER A 1 90 ? -19.490 -9.224 13.108 1.00 85.44 90 SER A C 1
ATOM 711 O O . SER A 1 90 ? -19.946 -9.650 12.047 1.00 85.44 90 SER A O 1
ATOM 713 N N . SER A 1 91 ? -18.378 -8.485 13.142 1.00 85.50 91 SER A N 1
ATOM 714 C CA . SER A 1 91 ? -17.636 -8.101 11.936 1.00 85.50 91 SER A CA 1
ATOM 715 C C . SER A 1 91 ? -17.031 -9.310 11.217 1.00 85.50 91 SER A C 1
ATOM 717 O O . SER A 1 91 ? -17.080 -9.372 9.991 1.00 85.50 91 SER A O 1
ATOM 719 N N . PHE A 1 92 ? -16.514 -10.290 11.963 1.00 86.31 92 PHE A N 1
ATOM 720 C CA . PHE A 1 92 ? -16.004 -11.547 11.417 1.00 86.31 92 PHE A CA 1
ATOM 721 C C . PHE A 1 92 ? -17.111 -12.358 10.737 1.00 86.31 92 PHE A C 1
ATOM 723 O O . PHE A 1 92 ? -16.943 -12.755 9.585 1.00 86.31 92 PHE A O 1
ATOM 730 N N . ALA A 1 93 ? -18.266 -12.530 11.394 1.00 86.19 93 ALA A N 1
ATOM 731 C CA . ALA A 1 93 ? -19.427 -13.187 10.794 1.00 86.19 93 ALA A CA 1
ATOM 732 C C . ALA A 1 93 ? -19.818 -12.512 9.477 1.00 86.19 93 ALA A C 1
ATOM 734 O O . ALA A 1 93 ? -19.978 -13.180 8.465 1.00 86.19 93 ALA A O 1
ATOM 735 N N . ARG A 1 94 ? -19.883 -11.177 9.466 1.00 83.31 94 ARG A N 1
ATOM 736 C CA . ARG A 1 94 ? -20.244 -10.400 8.278 1.00 83.31 94 ARG A CA 1
ATOM 737 C C . ARG A 1 94 ? -19.223 -10.522 7.137 1.00 83.31 94 ARG A C 1
ATOM 739 O O . ARG A 1 94 ? -19.583 -10.429 5.978 1.00 83.31 94 ARG A O 1
ATOM 746 N N . LEU A 1 95 ? -17.936 -10.671 7.416 1.00 80.88 95 LEU A N 1
ATOM 747 C CA . LEU A 1 95 ? -16.929 -10.723 6.347 1.00 80.88 95 LEU A CA 1
ATOM 748 C C . LEU A 1 95 ? -16.697 -12.139 5.814 1.00 80.88 95 LEU A C 1
ATOM 750 O O . LEU A 1 95 ? -16.326 -12.303 4.654 1.00 80.88 95 LEU A O 1
ATOM 754 N N . PHE A 1 96 ? -16.905 -13.152 6.654 1.00 79.44 96 PHE A N 1
ATOM 755 C CA . PHE A 1 96 ? -16.466 -14.516 6.373 1.00 79.44 96 PHE A CA 1
ATOM 756 C C . PHE A 1 96 ? -17.596 -15.549 6.371 1.00 79.44 96 PHE A C 1
ATOM 758 O O . PHE A 1 96 ? -17.298 -16.739 6.276 1.00 79.44 96 PHE A O 1
ATOM 765 N N . HIS A 1 97 ? -18.869 -15.130 6.435 1.00 80.56 97 HIS A N 1
ATOM 766 C CA . HIS A 1 97 ? -19.996 -16.063 6.377 1.00 80.56 97 HIS A CA 1
ATOM 767 C C . HIS A 1 97 ? -19.923 -16.934 5.109 1.00 80.56 97 HIS A C 1
ATOM 769 O O . HIS A 1 97 ? -19.792 -16.389 4.006 1.00 80.56 97 HIS A O 1
ATOM 775 N N . PRO A 1 98 ? -20.042 -18.270 5.220 1.00 77.31 98 PRO A N 1
ATOM 776 C CA . PRO A 1 98 ? -19.958 -19.170 4.067 1.00 77.31 98 PRO A CA 1
ATOM 777 C C . PRO A 1 98 ? -21.070 -18.932 3.031 1.00 77.31 98 PRO A C 1
ATOM 779 O O . PRO A 1 98 ? -20.876 -19.214 1.848 1.00 77.31 98 PRO A O 1
ATOM 782 N N . ASP A 1 99 ? -22.201 -18.357 3.447 1.00 75.25 99 ASP A N 1
ATOM 783 C CA . ASP A 1 99 ? -23.314 -18.023 2.544 1.00 75.25 99 ASP A CA 1
ATOM 784 C C . ASP A 1 99 ? -23.007 -16.849 1.610 1.00 75.25 99 ASP A C 1
ATOM 786 O O . ASP A 1 99 ? -23.666 -16.697 0.586 1.00 75.25 99 ASP A O 1
ATOM 790 N N . TRP A 1 100 ? -22.026 -16.010 1.948 1.00 72.56 100 TRP A N 1
ATOM 791 C CA . TRP A 1 100 ? -21.658 -14.829 1.154 1.00 72.56 100 TRP A CA 1
ATOM 792 C C . TRP A 1 100 ? -20.392 -15.061 0.326 1.00 72.56 100 TRP A C 1
ATOM 794 O O . TRP A 1 100 ? -19.853 -14.138 -0.280 1.00 72.56 100 TRP A O 1
ATOM 804 N N . ALA A 1 101 ? -19.890 -16.295 0.318 1.00 67.38 101 ALA A N 1
ATOM 805 C CA . ALA A 1 101 ? -18.695 -16.668 -0.411 1.00 67.38 101 ALA A CA 1
ATOM 806 C C . ALA A 1 101 ? -19.025 -16.973 -1.879 1.00 67.38 101 ALA A C 1
ATOM 808 O O . ALA A 1 101 ? -19.558 -18.036 -2.200 1.00 67.38 101 ALA A O 1
ATOM 809 N N . GLU A 1 102 ? -18.664 -16.049 -2.767 1.00 66.50 102 GLU A N 1
ATOM 810 C CA . GLU A 1 102 ? -18.548 -16.306 -4.203 1.00 66.50 102 GLU A CA 1
ATOM 811 C C . GLU A 1 102 ? -17.231 -17.055 -4.474 1.00 66.50 102 GLU A C 1
ATOM 813 O O . GLU A 1 102 ? -16.176 -16.660 -3.970 1.00 66.50 102 GLU A O 1
ATOM 818 N N . GLY A 1 103 ? -17.290 -18.164 -5.215 1.00 69.62 103 GLY A N 1
ATOM 819 C CA . GLY A 1 103 ? -16.129 -19.011 -5.510 1.00 69.62 103 GLY A CA 1
ATOM 820 C C . GLY A 1 103 ? -16.507 -20.440 -5.906 1.00 69.62 103 GLY A C 1
ATOM 821 O O . GLY A 1 103 ? -17.682 -20.818 -5.870 1.00 69.62 103 GLY A O 1
ATOM 822 N N . ASP A 1 104 ? -15.500 -21.229 -6.287 1.00 81.38 104 ASP A N 1
ATOM 823 C CA . ASP A 1 104 ? -15.646 -22.646 -6.648 1.00 81.38 104 ASP A CA 1
ATOM 824 C C . ASP A 1 104 ? -16.160 -23.480 -5.454 1.00 81.38 104 ASP A C 1
ATOM 826 O O . ASP A 1 104 ? -15.938 -23.134 -4.290 1.00 81.38 104 ASP A O 1
ATOM 830 N N . ILE A 1 105 ? -16.838 -24.602 -5.722 1.00 79.19 105 ILE A N 1
ATOM 831 C CA . ILE A 1 105 ? -17.450 -25.480 -4.704 1.00 79.19 105 ILE A CA 1
ATOM 832 C C . ILE A 1 105 ? -16.416 -25.867 -3.638 1.00 79.19 105 ILE A C 1
ATOM 834 O O . ILE A 1 105 ? -16.691 -25.799 -2.440 1.00 79.19 105 ILE A O 1
ATOM 838 N N . ARG A 1 106 ? -15.191 -26.177 -4.070 1.00 81.81 106 ARG A N 1
ATOM 839 C CA . ARG A 1 106 ? -14.090 -26.563 -3.184 1.00 81.81 106 ARG A CA 1
ATOM 840 C C . ARG A 1 106 ? -13.601 -25.416 -2.294 1.00 81.81 106 ARG A C 1
ATOM 842 O O . ARG A 1 106 ? -13.271 -25.632 -1.131 1.00 81.81 106 ARG A O 1
ATOM 849 N N . GLU A 1 107 ? -13.564 -24.190 -2.810 1.00 79.12 107 GLU A N 1
ATOM 850 C CA . GLU A 1 107 ? -13.188 -23.011 -2.021 1.00 79.12 107 GLU A CA 1
ATOM 851 C C . GLU A 1 107 ? -14.253 -22.674 -0.975 1.00 79.12 107 GLU A C 1
ATOM 853 O O . GLU A 1 107 ? -13.919 -22.276 0.146 1.00 79.12 107 GLU A O 1
ATOM 858 N N . ARG A 1 108 ? -15.532 -22.877 -1.312 1.00 80.62 108 ARG A N 1
ATOM 859 C CA . ARG A 1 108 ? -16.647 -22.711 -0.372 1.00 80.62 108 ARG A CA 1
ATOM 860 C C . ARG A 1 108 ? -16.577 -23.722 0.769 1.00 80.62 108 ARG A C 1
ATOM 862 O O . ARG A 1 108 ? -16.751 -23.323 1.917 1.00 80.62 108 ARG A O 1
ATOM 869 N N . GLU A 1 109 ? -16.257 -24.983 0.483 1.00 84.56 109 GLU A N 1
ATOM 870 C CA . GLU A 1 109 ? -16.050 -26.017 1.510 1.00 84.56 109 GLU A CA 1
ATOM 871 C C . GLU A 1 109 ? -14.890 -25.671 2.451 1.00 84.56 109 GLU A C 1
ATOM 873 O O . GLU A 1 109 ? -15.054 -25.686 3.672 1.00 84.56 109 GLU A O 1
ATOM 878 N N . ILE A 1 110 ? -13.734 -25.280 1.901 1.00 84.19 110 ILE A N 1
ATOM 879 C CA . ILE A 1 110 ? -12.567 -24.886 2.706 1.00 84.19 110 ILE A CA 1
ATOM 880 C C . ILE A 1 110 ? -12.910 -23.684 3.591 1.00 84.19 110 ILE A C 1
ATOM 882 O O . ILE A 1 110 ? -12.584 -23.668 4.779 1.00 84.19 110 ILE A O 1
ATOM 886 N N . ARG A 1 111 ? -13.593 -22.676 3.040 1.00 83.81 111 ARG A N 1
ATOM 887 C CA . ARG A 1 111 ? -13.995 -21.493 3.804 1.00 83.81 111 ARG A CA 1
ATOM 888 C C . ARG A 1 111 ? -15.009 -21.836 4.893 1.00 83.81 111 ARG A C 1
ATOM 890 O O . ARG A 1 111 ? -14.904 -21.283 5.983 1.00 83.81 111 ARG A O 1
ATOM 897 N N . ALA A 1 112 ? -15.948 -22.743 4.630 1.00 86.38 112 ALA A N 1
ATOM 898 C CA . ALA A 1 112 ? -16.920 -23.196 5.619 1.00 86.38 112 ALA A CA 1
ATOM 899 C C . ALA A 1 112 ? -16.241 -23.914 6.796 1.00 86.38 112 ALA A C 1
ATOM 901 O O . ALA A 1 112 ? -16.529 -23.598 7.952 1.00 86.38 112 ALA A O 1
ATOM 902 N N . GLU A 1 113 ? -15.289 -24.811 6.524 1.00 88.56 113 GLU A N 1
ATOM 903 C CA . GLU A 1 113 ? -14.529 -25.500 7.575 1.00 88.56 113 GLU A CA 1
ATOM 904 C C . GLU A 1 113 ? -13.647 -24.537 8.379 1.00 88.56 113 GLU A C 1
ATOM 906 O O . GLU A 1 113 ? -13.622 -24.593 9.611 1.00 88.56 113 GLU A O 1
ATOM 911 N N . MET A 1 114 ? -12.982 -23.592 7.710 1.00 86.81 114 MET A N 1
ATOM 912 C CA . MET A 1 114 ? -12.203 -22.548 8.380 1.00 86.81 114 MET A CA 1
ATOM 913 C C . MET A 1 114 ? -13.095 -21.666 9.257 1.00 86.81 114 MET A C 1
ATOM 915 O O . MET A 1 114 ? -12.795 -21.452 10.431 1.00 86.81 114 MET A O 1
ATOM 919 N N . PHE A 1 115 ? -14.224 -21.197 8.720 1.00 90.56 115 PHE A N 1
ATOM 920 C CA . PHE A 1 115 ? -15.186 -20.392 9.464 1.00 90.56 115 PHE A CA 1
ATOM 921 C C . PHE A 1 115 ? -15.665 -21.126 10.716 1.00 90.56 115 PHE A C 1
ATOM 923 O O . PHE A 1 115 ? -15.644 -20.552 11.799 1.00 90.56 115 PHE A O 1
ATOM 930 N N . LYS A 1 116 ? -16.018 -22.409 10.597 1.00 89.44 116 LYS A N 1
ATOM 931 C CA . LYS A 1 116 ? -16.464 -23.246 11.716 1.00 89.44 116 LYS A CA 1
ATOM 932 C C . LYS A 1 116 ? -15.412 -23.360 12.821 1.00 89.44 116 LYS A C 1
ATOM 934 O O . LYS A 1 116 ? -15.748 -23.184 13.992 1.00 89.44 116 LYS A O 1
ATOM 939 N N . GLN A 1 117 ? -14.154 -23.629 12.469 1.00 90.31 117 GLN A N 1
ATOM 940 C CA . GLN A 1 117 ? -13.066 -23.741 13.449 1.00 90.31 117 GLN A CA 1
ATOM 941 C C . GLN A 1 117 ? -12.824 -22.416 14.182 1.00 90.31 117 GLN A C 1
ATOM 943 O O . GLN A 1 117 ? -12.770 -22.389 15.413 1.00 90.31 117 GLN A O 1
ATOM 948 N N . PHE A 1 118 ? -12.746 -21.306 13.443 1.00 88.88 118 PHE A N 1
ATOM 949 C CA . PHE A 1 118 ? -12.555 -19.981 14.035 1.00 88.88 118 PHE A CA 1
ATOM 950 C C . PHE A 1 118 ? -13.756 -19.540 14.871 1.00 88.88 118 PHE A C 1
ATOM 952 O O . PHE A 1 118 ? -13.583 -18.987 15.956 1.00 88.88 118 PHE A O 1
ATOM 959 N N . TRP A 1 119 ? -14.974 -19.815 14.409 1.00 90.75 119 TRP A N 1
ATOM 960 C CA . TRP A 1 119 ? -16.193 -19.476 15.130 1.00 90.75 119 TRP A CA 1
ATOM 961 C C . TRP A 1 119 ? -16.293 -20.216 16.465 1.00 90.75 119 TRP A C 1
ATOM 963 O O . TRP A 1 119 ? -16.587 -19.598 17.487 1.00 90.75 119 TRP A O 1
ATOM 973 N N . ALA A 1 120 ? -15.968 -21.512 16.482 1.00 88.38 120 ALA A N 1
ATOM 974 C CA . ALA A 1 120 ? -15.944 -22.308 17.706 1.00 88.38 120 ALA A CA 1
ATOM 975 C C . ALA A 1 120 ? -14.931 -21.768 18.732 1.00 88.38 120 ALA A C 1
ATOM 977 O O . ALA A 1 120 ? -15.220 -21.730 19.931 1.00 88.38 120 ALA A O 1
ATOM 978 N N . GLU A 1 121 ? -13.764 -21.307 18.275 1.00 88.12 121 GLU A N 1
ATOM 979 C CA . GLU A 1 121 ? -12.778 -20.660 19.142 1.00 88.12 121 GLU A CA 1
ATOM 980 C C . GLU A 1 121 ? -13.264 -19.309 19.674 1.00 88.12 121 GLU A C 1
ATOM 982 O O . GLU A 1 121 ? -13.136 -19.045 20.871 1.00 88.12 121 GLU A O 1
ATOM 987 N N . LEU A 1 122 ? -13.906 -18.486 18.839 1.00 87.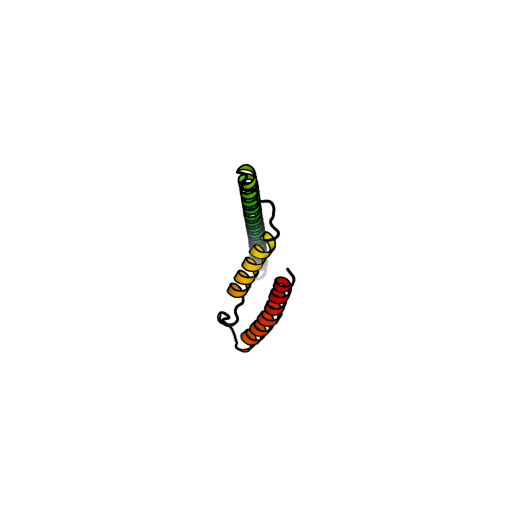00 122 LEU A N 1
ATOM 988 C CA . LEU A 1 122 ? -14.508 -17.230 19.289 1.00 87.00 122 LEU A CA 1
ATOM 989 C C . LEU A 1 122 ? -15.593 -17.475 20.352 1.00 87.00 122 LEU A C 1
ATOM 991 O O . LEU A 1 122 ? -15.589 -16.830 21.398 1.00 87.00 122 LEU A O 1
ATOM 995 N N . GLU A 1 123 ? -16.477 -18.452 20.153 1.00 85.44 123 GLU A N 1
ATOM 996 C CA . GLU A 1 123 ? -17.490 -18.829 21.151 1.00 85.44 123 GLU A CA 1
ATOM 997 C C . GLU A 1 123 ? -16.887 -19.409 22.436 1.00 85.44 123 GLU A C 1
ATOM 999 O O . GLU A 1 123 ? -17.466 -19.291 23.519 1.00 85.44 123 GLU A O 1
ATOM 1004 N N . ARG A 1 124 ? -15.729 -20.068 22.351 1.00 85.94 124 ARG A N 1
ATOM 1005 C CA . ARG A 1 124 ? -15.009 -20.560 23.530 1.00 85.94 124 ARG A CA 1
ATOM 1006 C C . ARG A 1 124 ? -14.417 -19.414 24.344 1.00 85.94 124 ARG A C 1
ATOM 1008 O O . ARG A 1 124 ? -14.462 -19.477 25.570 1.00 85.94 124 ARG A O 1
ATOM 1015 N N . ILE A 1 125 ? -13.867 -18.397 23.683 1.00 82.88 125 ILE A N 1
ATOM 1016 C CA . ILE A 1 125 ? -13.330 -17.196 24.334 1.00 82.88 125 ILE A CA 1
ATOM 1017 C C . ILE A 1 125 ? -14.469 -16.399 24.978 1.00 82.88 125 ILE A C 1
ATOM 1019 O O . ILE A 1 125 ? -14.349 -16.026 26.139 1.00 82.88 125 ILE A O 1
ATOM 1023 N N . GLU A 1 126 ? -15.596 -16.235 24.280 1.00 81.06 126 GLU A N 1
ATOM 1024 C CA . GLU A 1 126 ? -16.783 -15.542 24.803 1.00 81.06 126 GLU A CA 1
ATOM 1025 C C . GLU A 1 126 ? -17.362 -16.216 26.048 1.00 81.06 126 GLU A C 1
ATOM 1027 O O . GLU A 1 126 ? -17.718 -15.538 26.998 1.00 81.06 126 GLU A O 1
ATOM 1032 N N . ARG A 1 127 ? -17.423 -17.554 26.074 1.00 79.38 127 ARG A N 1
ATOM 1033 C CA . ARG A 1 127 ? -17.914 -18.307 27.242 1.00 79.38 127 ARG A CA 1
ATOM 1034 C C . ARG A 1 127 ? -16.967 -18.283 28.444 1.00 79.38 127 ARG A C 1
ATOM 1036 O O . ARG A 1 127 ? -17.378 -18.670 29.533 1.00 79.38 127 ARG A O 1
ATOM 1043 N N . ARG A 1 128 ? -15.693 -17.938 28.236 1.00 73.50 128 ARG A N 1
ATOM 1044 C CA . ARG A 1 128 ? -14.665 -17.860 29.289 1.00 73.50 128 ARG A CA 1
ATOM 1045 C C . ARG A 1 128 ? -14.464 -16.438 29.823 1.00 73.50 128 ARG A C 1
ATOM 1047 O O . ARG A 1 128 ? -13.782 -16.301 30.837 1.00 73.50 128 ARG A O 1
ATOM 1054 N N . ALA A 1 129 ? -14.979 -15.430 29.119 1.00 59.69 129 ALA A N 1
ATOM 1055 C CA . ALA A 1 129 ? -14.926 -14.015 29.481 1.00 59.69 129 ALA A CA 1
ATOM 1056 C C . ALA A 1 129 ? -16.123 -13.626 30.359 1.00 59.69 129 ALA A C 1
ATOM 1058 O O . ALA A 1 129 ? -15.935 -12.719 31.200 1.00 59.69 129 ALA A O 1
#

Radius of gyration: 33.24 Å; Cα contacts (8 Å, |Δi|>4): 21; chains: 1; bounding box: 62×42×95 Å

Foldseek 3Di:
DVVPCVVVVVVVVVVVVVVVVVVVVVVVVVVVVVVVVVVVVVVVVVVVVVVVVVVVVVVVVVVVVVCVVVVVPPDPDPCVVVVVLVVVLVVCCVPQPLVPDDDDPVVSVVSVVVSVVVNVVSVVVNVVD

Mean predicted aligned error: 16.67 Å

Sequence (129 aa):
MAGELLPYAVLVGLLLLGTYLYFIASRNREAELRQALRKHEIELQDAQQLLKYAARRHMGEVGRLENARRGMCSPPSSQSNGTMFREAKSSFARLFHPDWAEGDIREREIRAEMFKQFWAELERIERRA

pLDDT: mean 83.65, std 12.7, range [47.59, 96.75]

Secondary structure (DSSP, 8-state):
-TTSSHHHHHHHHHHHHHHHHHHHHHHHHHHHHHHHHHHHHHHHHHHHHHHHHHHHHHHHHHHHHHHHHTT------THHHHHHHHHHHHHHHHHH-GGG--S-HHHHHHHHHHHHHHHHHHHHHHHH-

Solvent-accessible surface area (backbone atoms only — not comparable to full-atom values): 7276 Å² total; per-residue (Å²): 125,79,76,74,54,53,63,57,53,51,51,51,51,51,52,54,50,51,52,50,54,48,52,52,54,51,54,51,50,54,51,53,51,53,51,53,50,53,51,52,52,50,55,50,51,52,53,53,48,52,51,53,52,52,51,53,52,49,53,51,50,49,53,52,51,50,39,49,72,70,62,67,59,64,73,87,52,83,58,56,61,53,52,54,49,50,50,49,52,53,52,47,49,73,75,52,39,58,91,75,57,85,73,55,73,69,57,42,52,53,42,38,56,50,41,50,55,53,49,53,50,52,55,51,51,61,77,72,106